Protein AF-A0A0B4UKG6-F1 (afdb_monomer_lite)

Radius of gyration: 19.71 Å; chains: 1; bounding box: 45×27×56 Å

Structure (mmCIF, N/CA/C/O backbone):
data_AF-A0A0B4UKG6-F1
#
_entry.id   AF-A0A0B4UKG6-F1
#
loop_
_atom_site.group_PDB
_atom_site.id
_atom_site.type_symbol
_atom_site.l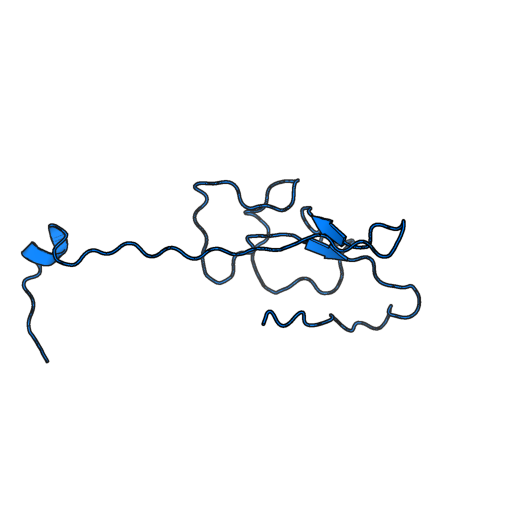abel_atom_id
_atom_site.label_alt_id
_atom_site.label_comp_id
_atom_site.label_asym_id
_atom_site.label_entity_id
_atom_site.label_seq_id
_atom_site.pdbx_PDB_ins_code
_atom_site.Cartn_x
_atom_site.Cartn_y
_atom_site.Cartn_z
_atom_site.occupancy
_atom_site.B_iso_or_equiv
_atom_site.auth_seq_id
_atom_site.auth_comp_id
_atom_site.auth_asym_id
_atom_site.auth_atom_id
_atom_site.pdbx_PDB_model_num
ATOM 1 N N . SER A 1 1 ? 0.376 -6.930 34.782 1.00 83.94 1 SER A N 1
ATOM 2 C CA . SER A 1 1 ? -0.593 -6.983 33.666 1.00 83.94 1 SER A CA 1
ATOM 3 C C . SER A 1 1 ? -1.816 -6.156 34.038 1.00 83.94 1 SER A C 1
ATOM 5 O O . SER A 1 1 ? -1.975 -5.833 35.209 1.00 83.94 1 SER A O 1
ATOM 7 N N . VAL A 1 2 ? -2.652 -5.782 33.067 1.00 92.56 2 VAL A N 1
ATOM 8 C CA . VAL A 1 2 ? -3.943 -5.108 33.296 1.00 92.56 2 VAL A CA 1
ATOM 9 C C . VAL A 1 2 ? -5.031 -5.987 32.686 1.00 92.56 2 VAL A C 1
ATOM 11 O O . VAL A 1 2 ? -4.829 -6.532 31.603 1.00 92.56 2 VAL A O 1
ATOM 14 N N . ILE A 1 3 ? -6.154 -6.154 33.381 1.00 93.88 3 ILE A N 1
ATOM 15 C CA . ILE A 1 3 ? -7.323 -6.881 32.870 1.00 93.88 3 ILE A CA 1
ATOM 16 C C . ILE A 1 3 ? -8.257 -5.861 32.214 1.00 93.88 3 ILE A C 1
ATOM 18 O O . ILE A 1 3 ? -8.556 -4.827 32.809 1.00 93.88 3 ILE A O 1
ATOM 22 N N . MET A 1 4 ? -8.709 -6.144 30.992 1.00 94.94 4 MET A N 1
ATOM 23 C CA . MET A 1 4 ? -9.595 -5.274 30.214 1.00 94.94 4 MET A CA 1
ATOM 24 C C . MET A 1 4 ? -10.934 -5.972 29.948 1.00 94.94 4 MET A C 1
ATOM 26 O O . MET A 1 4 ? -10.991 -7.188 29.782 1.00 94.94 4 MET A O 1
ATOM 30 N N . ASN A 1 5 ? -12.021 -5.200 29.916 1.00 96.50 5 ASN A N 1
ATOM 31 C CA . ASN A 1 5 ? -13.361 -5.706 29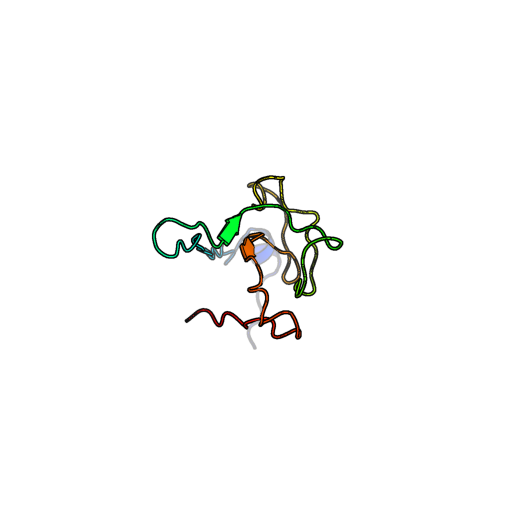.629 1.00 96.50 5 ASN A CA 1
ATOM 32 C C . ASN A 1 5 ? -13.529 -5.994 28.125 1.00 96.50 5 ASN A C 1
ATOM 34 O O . ASN A 1 5 ? -13.487 -5.064 27.320 1.00 96.50 5 ASN A O 1
ATOM 38 N N . GLN A 1 6 ? -13.785 -7.256 27.762 1.00 96.62 6 GLN A N 1
ATOM 39 C CA . GLN A 1 6 ? -13.962 -7.674 26.367 1.00 96.62 6 GLN A CA 1
ATOM 40 C C . GLN A 1 6 ? -15.138 -6.968 25.676 1.00 96.62 6 GLN A C 1
ATOM 42 O O . GLN A 1 6 ? -14.983 -6.464 24.568 1.00 96.62 6 GLN A O 1
ATOM 47 N N . SER A 1 7 ? -16.289 -6.837 26.344 1.00 97.38 7 SER A N 1
ATOM 48 C CA . SER A 1 7 ? -17.457 -6.156 25.769 1.00 97.38 7 SER A CA 1
ATOM 49 C C . SER A 1 7 ? -17.196 -4.678 25.470 1.00 97.38 7 SER A C 1
ATOM 51 O O . SER A 1 7 ? -17.815 -4.127 24.562 1.00 97.38 7 SER A O 1
ATOM 53 N N . SER A 1 8 ? -16.296 -4.020 26.207 1.00 96.25 8 SER A N 1
ATOM 54 C CA . SER A 1 8 ? -15.860 -2.661 25.868 1.00 96.25 8 SER A CA 1
ATOM 55 C C . SER A 1 8 ? -15.025 -2.653 24.583 1.00 96.25 8 SER A C 1
ATOM 57 O O . SER A 1 8 ? -15.258 -1.808 23.720 1.00 96.25 8 SER A O 1
ATOM 59 N N . ILE A 1 9 ? -14.102 -3.608 24.423 1.00 96.06 9 ILE A N 1
ATOM 60 C CA . ILE A 1 9 ? -13.251 -3.747 23.226 1.00 96.06 9 ILE A CA 1
ATOM 61 C C . ILE A 1 9 ? -14.104 -4.018 21.982 1.00 96.06 9 ILE A C 1
ATOM 63 O O . ILE A 1 9 ? -13.944 -3.336 20.970 1.00 96.06 9 ILE A O 1
ATOM 67 N N . ASP A 1 10 ? -15.067 -4.938 22.075 1.00 96.50 10 ASP A N 1
ATOM 68 C CA . ASP A 1 10 ? -15.954 -5.303 20.961 1.00 96.50 10 ASP A CA 1
ATOM 69 C C . ASP A 1 10 ? -16.809 -4.114 20.486 1.00 96.50 10 ASP A C 1
ATOM 71 O O . ASP A 1 10 ? -17.131 -3.990 19.305 1.00 96.50 10 ASP A O 1
ATOM 75 N N . ARG A 1 11 ? -17.129 -3.183 21.397 1.00 97.00 11 ARG A N 1
ATOM 76 C CA . ARG A 1 11 ? -17.837 -1.924 21.099 1.00 97.00 11 ARG A CA 1
ATOM 77 C C . ARG A 1 11 ? -16.913 -0.799 20.621 1.00 97.00 11 ARG A C 1
ATOM 79 O O . ARG A 1 11 ? -17.365 0.328 20.440 1.00 97.00 11 ARG A O 1
ATOM 86 N N . GLY A 1 12 ? -15.633 -1.091 20.395 1.00 96.25 12 GLY A N 1
ATOM 87 C CA . GLY A 1 12 ? -14.661 -0.166 19.818 1.00 96.25 12 GLY A CA 1
ATOM 88 C C . GLY A 1 12 ? -13.842 0.630 20.832 1.00 96.25 12 GLY A C 1
ATOM 89 O O . GLY A 1 12 ? -13.155 1.570 20.429 1.00 96.25 12 GLY A O 1
ATOM 90 N N . PHE A 1 13 ? -13.875 0.277 22.121 1.00 95.62 13 PHE A N 1
ATOM 91 C CA . PHE A 1 13 ? -13.010 0.912 23.116 1.00 95.62 13 PHE A CA 1
ATOM 92 C C . PHE A 1 13 ? -11.539 0.740 22.712 1.00 95.62 13 PHE A C 1
ATOM 94 O O . PHE A 1 13 ? -11.066 -0.378 22.527 1.00 95.62 13 PHE A O 1
ATOM 101 N N . PHE A 1 14 ? -10.840 1.865 22.534 1.00 95.69 14 PHE A N 1
ATOM 102 C CA . PHE A 1 14 ? -9.461 1.940 22.033 1.00 95.69 14 PHE A CA 1
ATOM 103 C C . PHE A 1 14 ? -9.205 1.380 20.620 1.00 95.69 14 PHE A C 1
ATOM 105 O O . PHE A 1 14 ? -8.054 1.122 20.266 1.00 95.69 14 PHE A O 1
ATOM 112 N N . ARG A 1 15 ? -10.224 1.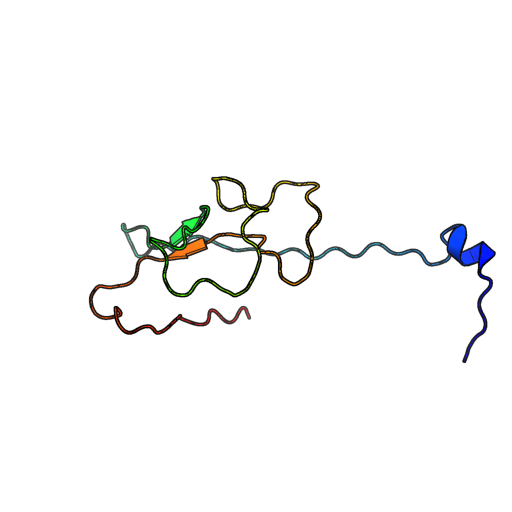252 19.757 1.00 97.38 15 ARG A N 1
ATOM 113 C CA . ARG A 1 15 ? -9.986 0.921 18.343 1.00 97.38 15 ARG A CA 1
ATOM 114 C C . ARG A 1 15 ? -9.328 2.106 17.630 1.00 97.38 15 ARG A C 1
ATOM 116 O O . ARG A 1 15 ? -9.908 3.186 17.559 1.00 97.38 15 ARG A O 1
ATOM 123 N N . SER A 1 16 ? -8.140 1.898 17.072 1.00 96.88 16 SER A N 1
ATOM 124 C CA . SER A 1 16 ? -7.407 2.903 16.299 1.00 96.88 16 SER A CA 1
ATOM 125 C C . SER A 1 16 ? -7.326 2.528 14.819 1.00 96.88 16 SER A C 1
ATOM 127 O O . SER A 1 16 ? -7.511 1.372 14.435 1.00 96.88 16 SER A O 1
ATOM 129 N N . LEU A 1 17 ? -7.067 3.532 13.981 1.00 96.62 17 LEU A N 1
ATOM 130 C CA . LEU A 1 17 ? -6.722 3.356 12.573 1.00 96.62 17 LEU A CA 1
ATOM 131 C C . LEU A 1 17 ? -5.242 3.688 12.391 1.00 96.62 17 LEU A C 1
ATOM 133 O O . LEU A 1 17 ? -4.723 4.606 13.026 1.00 96.62 17 LEU A O 1
ATOM 137 N N . PHE A 1 18 ? -4.575 2.952 11.510 1.00 95.88 18 PHE A N 1
ATOM 138 C CA . PHE A 1 18 ? -3.177 3.169 11.165 1.00 95.88 18 PHE A CA 1
ATOM 139 C C . PHE A 1 18 ? -3.050 3.340 9.654 1.00 95.88 18 PHE A C 1
ATOM 141 O O . PHE A 1 18 ? -3.547 2.511 8.894 1.00 95.88 18 PHE A O 1
ATOM 148 N N . PHE A 1 19 ? -2.360 4.397 9.230 1.00 94.25 19 PHE A N 1
ATOM 149 C CA . PHE A 1 19 ? -2.110 4.696 7.824 1.00 94.25 19 PHE A CA 1
ATOM 150 C C . PHE A 1 19 ? -0.606 4.765 7.574 1.00 94.25 19 PHE A C 1
ATOM 152 O O . PHE A 1 19 ? 0.143 5.335 8.368 1.00 94.25 19 PHE A O 1
ATOM 159 N N . ARG A 1 20 ? -0.162 4.194 6.453 1.00 93.25 20 ARG A N 1
ATOM 160 C CA . ARG A 1 20 ? 1.225 4.261 5.994 1.00 93.25 20 ARG A CA 1
ATOM 161 C C . ARG A 1 20 ? 1.243 4.529 4.498 1.00 93.25 20 ARG A C 1
ATOM 163 O O . ARG A 1 20 ? 0.657 3.770 3.734 1.00 93.25 20 ARG A O 1
ATOM 170 N N . SER A 1 21 ? 1.947 5.581 4.102 1.00 91.06 21 SER A N 1
ATOM 171 C CA . SER A 1 21 ? 2.089 5.970 2.700 1.00 91.06 21 SER A CA 1
ATOM 172 C C . SER A 1 21 ? 3.418 5.477 2.140 1.00 91.06 21 SER A C 1
ATOM 174 O O . SER A 1 21 ? 4.456 5.582 2.794 1.00 91.06 21 SER A O 1
ATOM 176 N N . TYR A 1 22 ? 3.389 4.979 0.908 1.00 92.31 22 TYR A N 1
ATOM 177 C CA . TYR A 1 22 ? 4.571 4.583 0.151 1.00 92.31 22 TYR A CA 1
ATOM 178 C C . TYR A 1 22 ? 4.627 5.426 -1.123 1.00 92.31 22 TYR A C 1
ATOM 180 O O . TYR A 1 22 ? 3.639 5.514 -1.843 1.00 92.31 22 TYR A O 1
ATOM 188 N N . ARG A 1 23 ? 5.772 6.060 -1.389 1.00 92.44 23 ARG A N 1
ATOM 189 C CA . ARG A 1 23 ? 6.007 6.884 -2.587 1.00 92.44 23 ARG A CA 1
ATOM 190 C C . ARG A 1 23 ? 7.158 6.310 -3.394 1.00 92.44 23 ARG A C 1
ATOM 192 O O . ARG A 1 23 ? 8.168 5.942 -2.797 1.00 92.44 23 ARG A O 1
ATOM 199 N N . ASP A 1 24 ? 7.026 6.255 -4.709 1.00 91.25 24 ASP A N 1
ATOM 200 C CA . ASP A 1 24 ? 8.113 5.944 -5.639 1.00 91.25 24 ASP A CA 1
ATOM 201 C C . ASP A 1 24 ? 7.996 6.836 -6.880 1.00 91.25 24 ASP A C 1
ATOM 203 O O . ASP A 1 24 ? 6.945 7.432 -7.108 1.00 91.25 24 ASP A O 1
ATOM 207 N N . GLU A 1 25 ? 9.078 6.963 -7.641 1.00 89.69 25 GLU A N 1
ATOM 208 C CA . GLU A 1 25 ? 9.167 7.838 -8.816 1.00 89.69 25 GLU A CA 1
ATOM 209 C C . GLU A 1 25 ? 10.002 7.180 -9.912 1.00 89.69 25 GLU A C 1
ATOM 211 O O . GLU A 1 25 ? 11.039 6.584 -9.621 1.00 89.69 25 GLU A O 1
ATOM 216 N N . GLU A 1 26 ? 9.596 7.334 -11.170 1.00 87.62 26 GLU A N 1
ATOM 217 C CA . GLU A 1 26 ? 10.389 6.921 -12.329 1.00 87.62 26 GLU A CA 1
ATOM 218 C C . GLU A 1 26 ? 11.570 7.863 -12.551 1.00 87.62 26 GLU A C 1
ATOM 220 O O . GLU A 1 26 ? 11.410 9.055 -12.837 1.00 87.62 26 GLU A O 1
ATOM 225 N N . LYS A 1 27 ? 12.787 7.329 -12.469 1.00 82.88 27 LYS A N 1
ATOM 226 C CA . LYS A 1 27 ? 13.990 8.088 -12.789 1.00 82.88 27 LYS A CA 1
ATOM 227 C C . LYS A 1 27 ? 14.265 8.086 -14.286 1.00 82.88 27 LYS A C 1
ATOM 229 O O . LYS A 1 27 ? 14.354 7.046 -14.940 1.00 82.88 27 LYS A O 1
ATOM 234 N N . LYS A 1 28 ? 14.517 9.285 -14.807 1.00 79.00 28 LYS A N 1
ATOM 235 C CA . LYS A 1 28 ? 14.985 9.522 -16.177 1.00 79.00 28 LYS A CA 1
ATOM 236 C C . LYS A 1 28 ? 16.439 9.980 -16.133 1.00 79.00 28 LYS A C 1
ATOM 238 O O . LYS A 1 28 ? 16.801 10.801 -15.291 1.00 79.00 28 LYS A O 1
ATOM 243 N N . MET A 1 29 ? 17.279 9.443 -17.015 1.00 67.94 29 MET A N 1
ATOM 244 C CA . MET A 1 29 ? 18.674 9.868 -17.145 1.00 67.94 29 MET A CA 1
ATOM 245 C C . MET A 1 29 ? 18.805 10.671 -18.439 1.00 67.94 29 MET A C 1
ATOM 247 O O . M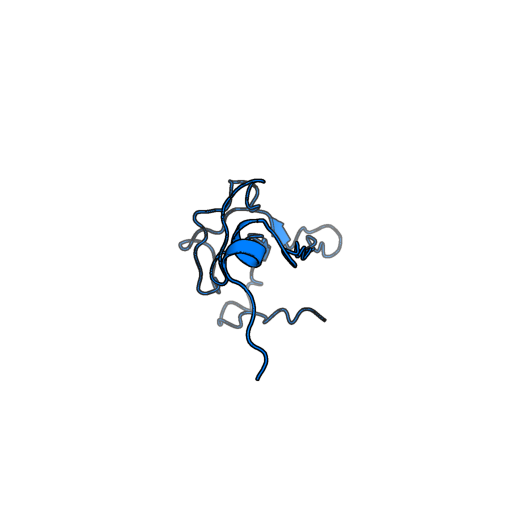ET A 1 29 ? 18.932 10.116 -19.528 1.00 67.94 29 MET A O 1
ATOM 251 N N . GLY A 1 30 ? 18.698 11.996 -18.320 1.00 71.88 30 GLY A N 1
ATOM 252 C CA . GLY A 1 30 ? 18.599 12.881 -19.481 1.00 71.88 30 GLY A CA 1
ATOM 253 C C . GLY A 1 30 ? 17.316 12.609 -20.274 1.00 71.88 30 GLY A C 1
ATOM 254 O O . GLY A 1 30 ? 16.221 12.672 -19.721 1.00 71.88 30 GLY A O 1
ATOM 255 N N . THR A 1 31 ? 17.453 12.296 -21.563 1.00 65.62 31 THR A N 1
ATOM 256 C CA . THR A 1 31 ? 16.327 12.064 -22.489 1.00 65.62 31 THR A CA 1
ATOM 257 C C . THR A 1 31 ? 15.823 10.614 -22.485 1.00 65.62 31 THR A C 1
ATOM 259 O O . THR A 1 31 ? 14.766 10.339 -23.046 1.00 65.62 31 THR A O 1
ATOM 262 N N . LEU A 1 32 ? 16.545 9.679 -21.856 1.00 64.94 32 LEU A N 1
ATOM 263 C CA . LEU A 1 32 ? 16.188 8.259 -21.850 1.00 64.94 32 LEU A CA 1
ATOM 264 C C . LEU A 1 32 ? 15.443 7.890 -20.557 1.00 64.94 32 LEU A C 1
ATOM 266 O O . LEU A 1 32 ? 15.942 8.105 -19.444 1.00 64.94 32 LEU A O 1
ATOM 270 N N . VAL A 1 33 ? 14.238 7.336 -20.706 1.00 62.41 33 VAL A N 1
ATOM 271 C CA . VAL A 1 33 ? 13.461 6.774 -19.592 1.00 62.41 33 VAL A CA 1
ATOM 272 C C . VAL A 1 33 ? 14.131 5.473 -19.159 1.00 62.41 33 VAL A C 1
ATOM 274 O O . VAL A 1 33 ? 14.303 4.566 -19.969 1.00 62.41 33 VAL A O 1
ATOM 277 N N . LYS A 1 34 ? 14.562 5.409 -17.894 1.00 78.25 34 LYS A N 1
ATOM 278 C CA . LYS A 1 34 ? 15.254 4.246 -17.319 1.00 78.25 34 LYS A CA 1
ATOM 279 C C . LYS A 1 34 ? 14.376 3.502 -16.316 1.00 78.25 34 LYS A C 1
ATOM 281 O O . LYS A 1 34 ? 14.799 2.507 -15.765 1.00 78.25 34 LYS A O 1
ATOM 286 N N . GLU A 1 35 ? 13.187 3.965 -15.989 1.00 86.94 35 GLU A N 1
ATOM 287 C CA . GLU A 1 35 ? 12.318 3.242 -15.066 1.00 86.94 35 GLU A CA 1
ATOM 288 C C . GLU A 1 35 ? 10.890 3.427 -15.536 1.00 86.94 35 GLU A C 1
ATOM 290 O O . GLU A 1 35 ? 10.553 4.518 -15.991 1.00 86.94 35 GLU A O 1
ATOM 295 N N . ASP A 1 36 ? 10.104 2.363 -15.445 1.00 89.12 36 ASP A N 1
ATOM 296 C CA . ASP A 1 36 ? 8.720 2.341 -15.906 1.00 89.12 36 ASP A CA 1
ATOM 297 C C . ASP A 1 36 ? 7.851 1.633 -14.865 1.00 89.12 36 ASP A C 1
ATOM 299 O O . ASP A 1 36 ? 8.247 0.587 -14.312 1.00 89.12 36 ASP A O 1
ATOM 303 N N . PHE A 1 37 ? 6.700 2.228 -14.560 1.00 92.31 37 PHE A N 1
ATOM 304 C CA . PHE A 1 37 ? 5.656 1.596 -13.767 1.00 92.31 37 PHE A CA 1
ATOM 305 C C . PHE A 1 37 ? 4.809 0.693 -14.652 1.00 92.31 37 PHE A C 1
ATOM 307 O O . PHE A 1 37 ? 4.319 1.069 -15.711 1.00 92.31 37 PHE A O 1
ATOM 314 N N . GLY A 1 38 ? 4.651 -0.540 -14.200 1.00 90.06 38 GLY A N 1
ATOM 315 C CA . GLY A 1 38 ? 3.908 -1.544 -14.932 1.00 90.06 38 GLY A CA 1
ATOM 316 C C . GLY A 1 38 ? 3.986 -2.880 -14.227 1.00 90.06 38 GLY A C 1
ATOM 317 O O . GLY A 1 38 ? 4.790 -3.086 -13.307 1.00 90.06 38 GLY A O 1
ATOM 318 N N . ARG A 1 39 ? 3.143 -3.815 -14.655 1.00 90.19 39 ARG A N 1
ATOM 319 C CA . ARG A 1 39 ? 3.165 -5.171 -14.114 1.00 90.19 39 ARG A CA 1
ATOM 320 C C . ARG A 1 39 ? 4.398 -5.931 -14.636 1.00 90.19 39 ARG A C 1
ATOM 322 O O . ARG A 1 39 ? 4.470 -6.221 -15.830 1.00 90.19 39 ARG A O 1
ATOM 329 N N . PRO A 1 40 ? 5.371 -6.292 -13.776 1.00 87.88 40 PRO A N 1
ATOM 330 C CA . PRO A 1 40 ? 6.552 -7.026 -14.220 1.00 87.88 40 PRO A CA 1
ATOM 331 C C . PRO A 1 40 ? 6.179 -8.452 -14.635 1.00 87.88 40 PRO A C 1
ATOM 333 O O . PRO A 1 40 ? 5.449 -9.143 -13.918 1.00 87.88 40 PRO A O 1
ATOM 336 N N . ASN A 1 41 ? 6.724 -8.918 -15.761 1.00 86.19 41 ASN A N 1
ATOM 337 C CA . ASN A 1 41 ? 6.577 -10.302 -16.204 1.00 86.19 41 ASN A CA 1
ATOM 338 C C . ASN A 1 41 ? 7.835 -11.105 -15.822 1.00 86.19 41 ASN A C 1
ATOM 340 O O . ASN A 1 41 ? 8.965 -10.677 -16.047 1.00 86.19 41 ASN A O 1
ATOM 344 N N . ARG A 1 42 ? 7.644 -12.304 -15.265 1.00 83.62 42 ARG A N 1
ATOM 345 C CA . ARG A 1 42 ? 8.739 -13.216 -14.891 1.00 83.62 42 ARG A CA 1
ATOM 346 C C . ARG A 1 42 ? 9.607 -13.632 -16.077 1.00 83.62 42 ARG A C 1
ATOM 348 O O . ARG A 1 42 ? 10.764 -13.979 -15.878 1.00 83.62 42 ARG A O 1
ATOM 355 N N . GLU A 1 43 ? 9.058 -13.601 -17.285 1.00 85.50 43 GLU A N 1
ATOM 356 C CA . GLU A 1 43 ? 9.780 -13.964 -18.507 1.00 85.50 43 GLU A CA 1
ATOM 357 C C . GLU A 1 43 ? 10.752 -12.870 -18.966 1.00 85.50 43 GLU A C 1
ATOM 359 O O . GLU A 1 43 ? 11.792 -13.180 -19.540 1.00 85.50 43 GLU A O 1
ATOM 364 N N . ASN A 1 44 ? 10.430 -11.595 -18.714 1.00 83.75 44 ASN A N 1
ATOM 365 C CA . ASN A 1 44 ? 11.192 -10.449 -19.225 1.00 83.75 44 ASN A CA 1
ATOM 366 C C . ASN A 1 44 ? 11.926 -9.648 -18.137 1.00 83.75 44 ASN A C 1
ATOM 368 O O . ASN A 1 44 ? 12.760 -8.804 -18.458 1.00 83.75 44 ASN A O 1
ATOM 372 N N . THR A 1 45 ? 11.626 -9.896 -16.860 1.00 85.44 45 THR A N 1
ATOM 373 C CA . THR A 1 45 ? 12.145 -9.119 -15.733 1.00 85.44 45 THR A CA 1
ATOM 374 C C . THR A 1 45 ? 13.018 -9.996 -14.841 1.00 85.44 45 THR A C 1
ATOM 376 O O . THR A 1 45 ? 12.546 -10.949 -14.222 1.00 85.44 45 THR A O 1
ATOM 379 N N . MET A 1 46 ? 14.298 -9.642 -14.711 1.00 84.12 46 MET A N 1
ATOM 380 C CA . MET A 1 46 ? 15.194 -10.270 -13.735 1.00 84.12 46 MET A CA 1
ATOM 381 C C . MET A 1 46 ? 15.129 -9.566 -12.373 1.00 84.12 46 MET A C 1
ATOM 383 O O . MET A 1 46 ? 14.816 -8.382 -12.280 1.00 84.12 46 MET A O 1
ATOM 387 N N . GLY A 1 47 ? 15.460 -10.289 -11.298 1.00 83.50 47 GLY A N 1
ATOM 388 C CA . GLY A 1 47 ? 15.574 -9.704 -9.954 1.00 83.50 47 GLY A CA 1
ATOM 389 C C . GLY A 1 47 ? 14.240 -9.373 -9.275 1.00 83.50 47 GLY A C 1
ATOM 390 O O . GLY A 1 47 ? 14.215 -8.552 -8.355 1.00 83.50 47 GLY A O 1
ATOM 391 N N . MET A 1 48 ? 13.138 -10.004 -9.701 1.00 86.69 48 MET A N 1
ATOM 392 C CA . MET A 1 48 ? 11.840 -9.868 -9.034 1.00 86.69 48 MET A CA 1
ATOM 393 C C . MET A 1 48 ? 11.947 -10.254 -7.555 1.00 86.69 48 MET A C 1
ATOM 395 O O . MET A 1 48 ? 12.587 -11.243 -7.189 1.00 86.69 48 MET A O 1
ATOM 399 N N . ARG A 1 49 ? 11.318 -9.455 -6.691 1.00 86.31 49 ARG A N 1
ATOM 400 C CA . ARG A 1 49 ? 11.279 -9.731 -5.254 1.00 86.31 49 ARG A CA 1
ATOM 401 C C . ARG A 1 49 ? 10.360 -10.920 -4.990 1.00 86.31 49 ARG A C 1
ATOM 403 O O . ARG A 1 49 ? 9.429 -11.181 -5.747 1.00 86.31 49 ARG A O 1
ATOM 410 N N . HIS A 1 50 ? 10.614 -11.630 -3.895 1.00 84.44 50 HIS A N 1
ATOM 411 C CA . HIS A 1 50 ? 9.673 -12.635 -3.420 1.00 84.44 50 HIS A CA 1
ATOM 412 C C . HIS A 1 50 ? 8.403 -11.934 -2.923 1.00 84.44 50 HIS A C 1
ATOM 414 O O . HIS A 1 50 ? 8.496 -11.028 -2.094 1.00 84.44 50 HIS A O 1
ATOM 420 N N . GLY A 1 51 ? 7.252 -12.318 -3.470 1.00 86.69 51 GLY A N 1
ATOM 421 C CA . GLY A 1 51 ? 5.960 -11.715 -3.161 1.00 86.69 51 GLY A CA 1
ATOM 422 C C . GLY A 1 51 ? 4.915 -11.979 -4.244 1.00 86.69 51 GLY A C 1
ATOM 423 O O . GLY A 1 51 ? 5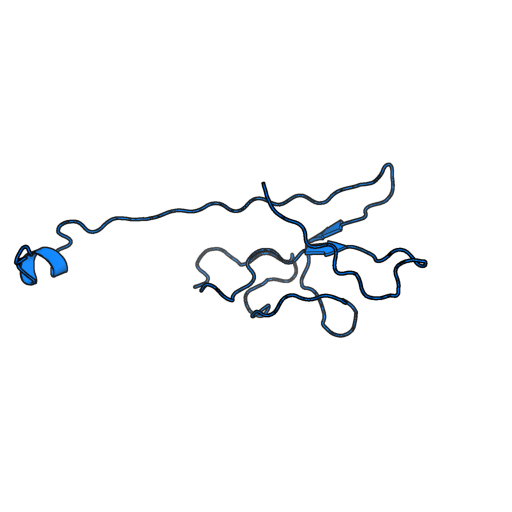.244 -12.471 -5.330 1.00 86.69 51 GLY A O 1
ATOM 424 N N . SER A 1 52 ? 3.654 -11.656 -3.949 1.00 90.75 52 SER A N 1
ATOM 425 C CA . SER A 1 52 ? 2.579 -11.704 -4.949 1.00 90.75 52 SER A CA 1
ATOM 426 C C . SER A 1 52 ? 2.529 -10.399 -5.744 1.00 90.75 52 SER A C 1
ATOM 428 O O . SER A 1 52 ? 2.534 -9.304 -5.180 1.00 90.75 52 SER A O 1
ATOM 430 N N . TYR A 1 53 ? 2.457 -10.549 -7.067 1.00 92.50 53 TYR A N 1
ATOM 431 C CA . TYR A 1 53 ? 2.257 -9.476 -8.046 1.00 92.50 53 TYR A CA 1
ATOM 432 C C . TYR A 1 53 ? 0.844 -9.527 -8.653 1.00 92.50 53 TYR A C 1
ATOM 434 O O . TYR A 1 53 ? 0.559 -8.829 -9.622 1.00 92.50 53 TYR A O 1
ATOM 442 N N . ASP A 1 54 ? -0.040 -10.371 -8.113 1.00 92.12 54 ASP A N 1
ATOM 443 C CA . ASP A 1 54 ? -1.381 -10.615 -8.668 1.00 92.12 54 ASP A CA 1
ATOM 444 C C . ASP A 1 54 ? -2.366 -9.491 -8.344 1.00 92.12 54 ASP A C 1
ATOM 446 O O . ASP A 1 54 ? -3.435 -9.407 -8.937 1.00 92.12 54 ASP A O 1
ATOM 450 N N . LYS A 1 55 ? -1.996 -8.638 -7.387 1.00 93.31 55 LYS A N 1
ATOM 451 C CA . LYS A 1 55 ? -2.786 -7.503 -6.902 1.00 93.31 55 LYS A CA 1
ATOM 452 C C . LYS A 1 55 ? -2.450 -6.192 -7.609 1.00 93.31 55 LYS A C 1
ATOM 454 O O . LYS A 1 55 ? -2.963 -5.159 -7.195 1.00 93.31 55 LYS A O 1
ATOM 459 N N . LEU A 1 56 ? -1.550 -6.232 -8.590 1.00 94.31 56 LEU A N 1
ATOM 460 C CA . LEU A 1 56 ? -1.196 -5.082 -9.410 1.00 94.31 56 LEU A CA 1
ATOM 461 C C . LEU A 1 56 ? -2.062 -5.063 -10.666 1.00 94.31 56 LEU A C 1
ATOM 463 O O . LEU A 1 56 ? -2.209 -6.099 -11.322 1.00 94.31 56 LEU A O 1
ATOM 467 N N . ASP A 1 57 ? -2.551 -3.879 -11.007 1.00 93.81 57 ASP A N 1
ATOM 468 C CA . ASP A 1 57 ? -3.140 -3.600 -12.310 1.00 93.81 57 ASP A CA 1
ATOM 469 C C . ASP A 1 57 ? -2.035 -3.428 -13.371 1.00 93.81 57 ASP A C 1
ATOM 471 O O . ASP A 1 57 ? -0.830 -3.498 -13.090 1.00 93.81 57 ASP A O 1
ATOM 475 N N . ASP A 1 58 ? -2.445 -3.233 -14.624 1.00 91.81 58 ASP A N 1
ATOM 476 C CA . ASP A 1 58 ? -1.531 -3.119 -15.766 1.00 91.81 58 ASP A CA 1
ATOM 477 C C . ASP A 1 58 ? -0.616 -1.883 -15.681 1.00 91.81 58 ASP A C 1
ATOM 479 O O . ASP A 1 58 ? 0.487 -1.896 -16.227 1.00 91.81 58 ASP A O 1
ATOM 483 N N . ASP A 1 59 ? -1.026 -0.855 -14.933 1.00 91.44 59 ASP A N 1
ATOM 484 C CA . ASP A 1 59 ? -0.230 0.342 -14.624 1.00 91.44 59 ASP A CA 1
ATOM 485 C C . ASP A 1 59 ? 0.844 0.104 -13.543 1.00 91.44 59 ASP A C 1
ATOM 487 O O . ASP A 1 59 ? 1.619 1.000 -13.210 1.00 91.44 59 ASP A O 1
ATOM 491 N N . GLY A 1 60 ? 0.907 -1.108 -12.981 1.00 92.75 60 GLY A N 1
ATOM 492 C CA . GLY A 1 60 ? 1.849 -1.464 -11.929 1.00 92.75 60 GLY A CA 1
ATOM 493 C C . GLY A 1 60 ? 1.455 -0.958 -10.543 1.00 92.75 60 GLY A C 1
ATOM 494 O O . GLY A 1 60 ? 2.293 -0.995 -9.643 1.00 92.75 60 GLY A O 1
ATOM 495 N N . LEU A 1 61 ? 0.220 -0.515 -10.310 1.00 94.94 61 LEU A N 1
ATOM 496 C CA . LEU A 1 61 ? -0.252 -0.091 -8.991 1.00 94.94 61 LEU A CA 1
ATOM 497 C C . LEU A 1 61 ? -1.315 -1.046 -8.447 1.00 94.94 61 LEU A C 1
ATOM 499 O O . LEU A 1 61 ? -2.079 -1.657 -9.185 1.00 94.94 61 LEU A O 1
ATOM 503 N N . ALA A 1 62 ? -1.364 -1.193 -7.122 1.00 94.81 62 ALA A N 1
ATOM 504 C CA . ALA A 1 62 ? -2.466 -1.904 -6.483 1.00 94.81 62 ALA A CA 1
ATOM 505 C C . ALA A 1 62 ? -3.702 -0.987 -6.384 1.00 94.81 62 ALA A C 1
ATOM 507 O O . ALA A 1 62 ? -3.597 0.093 -5.785 1.00 94.81 62 ALA A O 1
ATOM 508 N N . PRO A 1 63 ? -4.878 -1.394 -6.898 1.00 94.50 63 PRO A N 1
ATOM 509 C CA . PRO A 1 63 ? -6.043 -0.523 -6.923 1.00 94.50 63 PRO A CA 1
ATOM 510 C C . PRO A 1 63 ? -6.597 -0.264 -5.511 1.00 94.50 63 PRO A C 1
ATOM 512 O O . PRO A 1 63 ? -6.535 -1.147 -4.638 1.00 94.50 63 PRO A O 1
ATOM 515 N N . PRO A 1 64 ? -7.182 0.925 -5.256 1.00 94.06 64 PRO A N 1
ATOM 516 C CA . PRO A 1 64 ? -7.779 1.255 -3.966 1.00 94.06 64 PRO A CA 1
ATOM 517 C C . PRO A 1 64 ? -8.838 0.235 -3.529 1.00 94.06 64 PRO A C 1
ATOM 519 O O . PRO A 1 64 ? -9.685 -0.181 -4.311 1.00 94.06 64 PRO A O 1
ATOM 522 N N . GLY A 1 65 ? -8.812 -0.147 -2.250 1.00 93.50 65 GLY A N 1
ATOM 523 C CA . GLY A 1 65 ? -9.729 -1.147 -1.684 1.00 93.50 65 GLY A CA 1
ATOM 524 C C . GLY A 1 65 ? -9.213 -2.589 -1.742 1.00 93.50 65 GLY A C 1
ATOM 525 O O . GLY A 1 65 ? -9.765 -3.455 -1.064 1.00 93.50 65 GLY A O 1
ATOM 526 N N . THR A 1 66 ? -8.118 -2.852 -2.461 1.00 93.94 66 THR A N 1
ATOM 527 C CA . THR A 1 66 ? -7.490 -4.178 -2.493 1.00 93.94 66 THR A CA 1
ATOM 528 C C . THR A 1 66 ? -6.861 -4.523 -1.148 1.00 93.94 66 THR A C 1
ATOM 530 O O . THR A 1 66 ? -6.039 -3.781 -0.607 1.00 93.94 66 THR A O 1
ATOM 533 N N . ARG A 1 67 ? -7.219 -5.685 -0.590 1.00 94.25 67 ARG A N 1
ATOM 534 C CA . ARG A 1 67 ? -6.620 -6.171 0.658 1.00 94.25 67 ARG A CA 1
ATOM 535 C C . ARG A 1 67 ? -5.188 -6.641 0.410 1.00 94.25 67 ARG A C 1
ATOM 537 O O . ARG A 1 67 ? -4.970 -7.663 -0.243 1.00 94.25 67 ARG A O 1
ATOM 544 N N . VAL A 1 68 ? -4.227 -5.948 1.011 1.00 94.12 68 VAL A N 1
ATOM 545 C CA . VAL A 1 68 ? -2.795 -6.274 0.947 1.00 94.12 68 VAL A CA 1
ATOM 546 C C . VAL A 1 68 ? -2.263 -6.765 2.297 1.00 94.12 68 VAL A C 1
ATOM 548 O O . VAL A 1 68 ? -2.831 -6.492 3.353 1.00 94.12 68 VAL A O 1
ATOM 551 N N . SER A 1 69 ? -1.202 -7.556 2.249 1.00 92.00 69 SER A N 1
ATOM 552 C CA . SER A 1 69 ? -0.474 -8.193 3.347 1.00 92.00 69 SER A CA 1
ATOM 553 C C . SER A 1 69 ? 1.030 -7.983 3.135 1.00 92.00 69 SER A C 1
ATOM 555 O O . SER A 1 69 ? 1.447 -7.459 2.107 1.00 92.00 69 SER A O 1
ATOM 557 N N . GLY A 1 70 ? 1.862 -8.355 4.112 1.00 86.81 70 GLY A N 1
ATOM 558 C CA . GLY A 1 70 ? 3.288 -7.991 4.120 1.00 86.81 70 GLY A CA 1
ATOM 559 C C . GLY A 1 70 ? 4.120 -8.478 2.925 1.00 86.81 70 GLY A C 1
ATOM 560 O O . GLY A 1 70 ? 5.143 -7.871 2.625 1.00 86.81 70 GLY A O 1
ATOM 561 N N . GLU A 1 71 ? 3.688 -9.536 2.242 1.00 87.62 71 GLU A N 1
ATOM 562 C CA . GLU A 1 71 ? 4.384 -10.122 1.086 1.00 87.62 71 GLU A CA 1
ATOM 563 C C . GLU A 1 71 ? 3.830 -9.631 -0.262 1.00 87.62 71 GLU A C 1
ATOM 565 O O . GLU A 1 71 ? 4.336 -10.007 -1.318 1.00 87.62 71 GLU A O 1
ATOM 570 N N . ASP A 1 72 ? 2.787 -8.799 -0.250 1.00 92.62 72 ASP A N 1
ATOM 571 C CA . ASP A 1 72 ? 2.180 -8.292 -1.476 1.00 92.62 72 ASP A CA 1
ATOM 572 C C . ASP A 1 72 ? 2.931 -7.071 -2.002 1.00 92.62 72 ASP A C 1
ATOM 574 O O . ASP A 1 72 ? 3.257 -6.133 -1.266 1.00 92.62 72 ASP A O 1
ATOM 578 N N . VAL A 1 73 ? 3.158 -7.052 -3.312 1.00 93.56 73 VAL A N 1
ATOM 579 C CA . VAL A 1 73 ? 3.720 -5.892 -3.997 1.00 93.56 73 VAL A CA 1
ATOM 580 C C . VAL A 1 73 ? 2.604 -4.884 -4.271 1.00 93.56 73 VAL A C 1
ATOM 582 O O . VAL A 1 73 ? 1.574 -5.235 -4.834 1.00 93.56 73 VAL A O 1
ATOM 585 N N . ILE A 1 74 ? 2.820 -3.625 -3.870 1.00 94.31 74 ILE A N 1
ATOM 586 C CA . ILE A 1 74 ? 1.860 -2.515 -4.056 1.00 94.31 74 ILE A CA 1
ATOM 587 C C . ILE A 1 74 ? 2.262 -1.516 -5.149 1.00 94.31 74 ILE A C 1
ATOM 589 O O . ILE A 1 74 ? 1.431 -0.729 -5.591 1.00 94.31 74 ILE 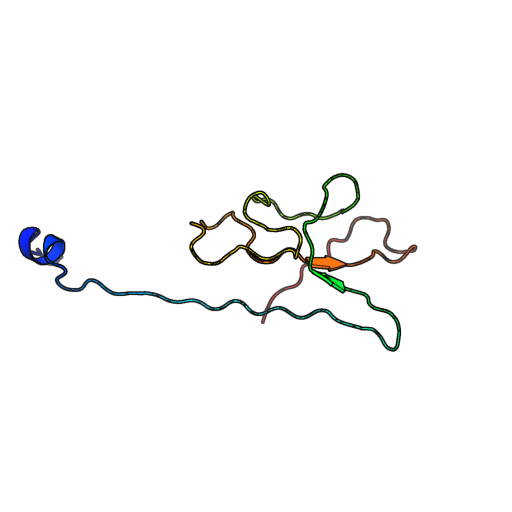A O 1
ATOM 593 N N . ILE A 1 75 ? 3.538 -1.527 -5.549 1.00 94.69 75 ILE A N 1
ATOM 594 C CA . ILE A 1 75 ? 4.099 -0.703 -6.626 1.00 94.69 75 ILE A CA 1
ATOM 595 C C . ILE A 1 75 ? 5.039 -1.605 -7.437 1.00 94.69 75 ILE A C 1
ATOM 597 O O . ILE A 1 75 ? 6.088 -2.029 -6.944 1.00 94.69 75 ILE A O 1
ATOM 601 N N . GLY A 1 76 ? 4.637 -1.926 -8.661 1.00 93.94 76 GLY A N 1
ATOM 602 C CA . GLY A 1 76 ? 5.397 -2.625 -9.686 1.00 93.94 76 GLY A CA 1
ATOM 603 C C . GLY A 1 76 ? 6.218 -1.632 -10.492 1.00 93.94 76 GLY A C 1
ATOM 604 O O . GLY A 1 76 ? 5.682 -0.814 -11.230 1.00 93.94 76 GLY A O 1
ATOM 605 N N . LYS A 1 77 ? 7.535 -1.701 -10.324 1.00 92.44 77 LYS A N 1
ATOM 606 C CA . LYS A 1 77 ? 8.488 -0.827 -10.999 1.00 92.44 77 LYS A CA 1
ATOM 607 C C . LYS A 1 77 ? 9.576 -1.671 -11.632 1.00 92.44 77 LYS A C 1
ATOM 609 O O . LYS A 1 77 ? 10.147 -2.537 -10.964 1.00 92.44 77 LYS A O 1
ATOM 614 N N . THR A 1 78 ? 9.870 -1.400 -12.895 1.00 89.62 78 THR A N 1
ATOM 615 C CA . THR A 1 78 ? 10.926 -2.081 -13.642 1.00 89.62 78 THR A CA 1
ATOM 616 C C . THR A 1 78 ? 12.016 -1.099 -14.052 1.00 89.62 78 THR A C 1
ATOM 618 O O . THR A 1 78 ? 11.777 0.098 -14.212 1.00 89.62 78 THR A O 1
ATOM 621 N N . SER A 1 79 ? 13.240 -1.605 -14.178 1.00 87.00 79 SER A N 1
ATOM 622 C CA . SER A 1 79 ? 14.395 -0.848 -14.659 1.00 87.00 79 SER A CA 1
ATOM 623 C C . SER A 1 79 ? 15.092 -1.678 -15.741 1.00 87.00 79 SER A C 1
ATOM 625 O O . SER A 1 79 ? 15.328 -2.866 -15.512 1.00 87.00 79 SER A O 1
ATOM 627 N N . PRO A 1 80 ? 15.447 -1.099 -16.901 1.00 83.00 80 PRO A N 1
ATOM 628 C CA . PRO A 1 80 ? 16.215 -1.772 -17.918 1.00 83.00 80 PRO A CA 1
ATOM 629 C C . PRO A 1 80 ? 17.626 -2.016 -17.388 1.00 83.00 80 PRO A C 1
ATOM 631 O O . PRO A 1 80 ? 18.246 -1.164 -16.739 1.00 83.00 80 PRO A O 1
ATOM 634 N N . ILE A 1 81 ? 18.123 -3.209 -17.679 1.00 78.00 81 ILE A N 1
ATOM 635 C CA . ILE A 1 81 ? 19.460 -3.655 -17.305 1.00 78.00 81 ILE A CA 1
ATOM 636 C C . ILE A 1 81 ? 20.420 -3.157 -18.388 1.00 78.00 81 ILE A C 1
ATOM 638 O O . ILE A 1 81 ? 20.146 -3.310 -19.579 1.00 78.00 81 ILE A O 1
ATOM 642 N N . ALA A 1 82 ? 21.521 -2.516 -17.987 1.00 71.69 82 ALA A N 1
ATOM 643 C CA . ALA A 1 82 ? 22.561 -2.129 -18.933 1.00 71.69 82 ALA A CA 1
ATOM 644 C C . ALA A 1 82 ? 23.208 -3.395 -19.531 1.00 71.69 82 ALA A C 1
ATOM 646 O O . ALA A 1 82 ? 23.345 -4.389 -18.819 1.00 71.69 82 ALA A O 1
ATOM 647 N N . PRO A 1 83 ? 23.625 -3.386 -20.809 1.00 64.75 83 PRO A N 1
ATOM 648 C CA . PRO A 1 83 ? 24.175 -4.575 -21.468 1.00 64.75 83 PRO A CA 1
ATOM 649 C C . PRO A 1 83 ? 25.391 -5.185 -20.740 1.00 64.75 83 PRO A C 1
ATOM 651 O O . PRO A 1 83 ? 25.537 -6.408 -20.732 1.00 64.75 83 PRO A O 1
ATOM 654 N N . ASP A 1 84 ? 26.191 -4.366 -20.048 1.00 63.19 84 ASP A N 1
ATOM 655 C CA . ASP A 1 84 ? 27.352 -4.816 -19.260 1.00 63.19 84 ASP A CA 1
ATOM 656 C C . ASP A 1 84 ? 26.991 -5.384 -17.867 1.00 63.19 84 ASP A C 1
ATOM 658 O O . ASP A 1 84 ? 27.798 -6.087 -17.263 1.00 63.19 84 ASP A O 1
ATOM 662 N N . ASP A 1 85 ? 25.765 -5.160 -17.377 1.00 61.53 85 ASP A N 1
ATOM 663 C CA . ASP A 1 85 ? 25.277 -5.583 -16.048 1.00 61.53 85 ASP A CA 1
ATOM 664 C C . ASP A 1 85 ? 24.432 -6.873 -16.097 1.00 61.53 85 ASP A C 1
ATOM 666 O O . ASP A 1 85 ? 23.718 -7.217 -15.151 1.00 61.53 85 ASP A O 1
ATOM 670 N N . SER A 1 86 ? 24.519 -7.636 -17.190 1.00 56.09 86 SER A N 1
ATOM 671 C CA . SER A 1 86 ? 23.797 -8.909 -17.376 1.00 56.09 86 SER A CA 1
ATOM 672 C C . SER A 1 86 ? 24.123 -9.984 -16.318 1.00 56.09 86 SER A C 1
ATOM 674 O O . SER A 1 86 ? 23.415 -10.986 -16.214 1.00 56.09 86 SER A O 1
ATOM 676 N N . GLN A 1 87 ? 25.128 -9.755 -15.465 1.00 50.56 87 GLN A N 1
ATOM 677 C CA . GLN A 1 87 ? 25.499 -10.601 -14.328 1.00 50.56 87 GLN A CA 1
ATOM 678 C C . GLN A 1 87 ? 24.806 -10.179 -13.014 1.00 50.56 87 GLN A C 1
ATOM 680 O O . GLN A 1 87 ? 25.444 -9.857 -12.017 1.00 50.56 87 GLN A O 1
ATOM 685 N N . GLY A 1 88 ? 23.472 -10.215 -12.989 1.00 52.72 88 GLY A N 1
ATOM 686 C CA . GLY A 1 88 ? 22.695 -10.583 -11.793 1.00 52.72 88 GLY A CA 1
ATOM 687 C C . GLY A 1 88 ? 22.775 -9.717 -10.523 1.00 52.72 88 GLY A C 1
ATOM 688 O O . GLY A 1 88 ? 22.269 -10.155 -9.487 1.00 52.72 88 GLY A O 1
ATOM 689 N N . GLN A 1 89 ? 23.343 -8.507 -10.536 1.00 47.56 89 GLN A N 1
ATOM 690 C CA . GLN A 1 89 ? 23.268 -7.630 -9.362 1.00 47.56 89 GLN A CA 1
ATOM 691 C C . GLN A 1 89 ? 21.937 -6.881 -9.331 1.00 47.56 89 GLN A C 1
ATOM 693 O O . GLN A 1 89 ? 21.787 -5.780 -9.858 1.00 47.56 89 GLN A O 1
ATOM 698 N N . ALA A 1 90 ? 20.958 -7.475 -8.644 1.00 50.69 90 ALA A N 1
ATOM 699 C CA . ALA A 1 90 ? 19.777 -6.759 -8.192 1.00 50.69 90 ALA A CA 1
ATOM 700 C C . ALA A 1 90 ? 20.237 -5.598 -7.299 1.00 50.69 90 ALA A C 1
ATOM 702 O O . ALA A 1 90 ? 20.571 -5.796 -6.127 1.00 50.69 90 ALA A O 1
ATOM 703 N N . SER A 1 91 ? 20.283 -4.390 -7.864 1.00 51.19 91 SER A N 1
ATOM 704 C CA . SER A 1 91 ? 20.548 -3.163 -7.120 1.00 51.19 91 SER A CA 1
ATOM 705 C C . SER A 1 91 ? 19.506 -3.049 -6.009 1.00 51.19 91 SER A C 1
ATOM 707 O O . SER A 1 91 ? 18.351 -2.684 -6.238 1.00 51.19 91 SER A O 1
ATOM 709 N N . ARG A 1 92 ? 19.892 -3.429 -4.785 1.00 46.50 92 ARG A N 1
ATOM 710 C CA . ARG A 1 92 ? 19.046 -3.314 -3.597 1.00 46.50 92 ARG A CA 1
ATOM 711 C C . ARG A 1 92 ? 18.829 -1.835 -3.330 1.00 46.50 92 ARG A C 1
ATOM 713 O O . ARG A 1 92 ? 19.657 -1.168 -2.717 1.00 46.50 92 ARG A O 1
ATOM 720 N N . TYR A 1 93 ? 17.700 -1.324 -3.802 1.00 51.84 93 TYR A N 1
ATOM 721 C CA . TYR A 1 93 ? 17.265 0.019 -3.472 1.00 51.84 93 TYR A CA 1
ATOM 722 C C . TYR A 1 93 ? 16.857 0.044 -1.992 1.00 51.84 93 TYR A C 1
ATOM 724 O O . TYR A 1 93 ? 15.749 -0.360 -1.629 1.00 51.84 93 TYR A O 1
ATOM 732 N N . ASN A 1 94 ? 17.784 0.457 -1.125 1.00 41.72 94 ASN A N 1
ATOM 733 C CA . ASN A 1 94 ? 17.492 0.771 0.268 1.00 41.72 94 ASN A CA 1
ATOM 734 C C . ASN A 1 94 ? 16.826 2.149 0.312 1.00 41.72 94 ASN A C 1
ATOM 736 O O . ASN A 1 94 ? 17.446 3.162 -0.015 1.00 41.72 94 ASN A O 1
ATOM 740 N N . LYS A 1 95 ? 15.550 2.178 0.699 1.00 43.84 95 LYS A N 1
ATOM 741 C CA . LYS A 1 95 ? 14.814 3.417 0.963 1.00 43.84 95 LYS A CA 1
ATOM 742 C C . LYS A 1 95 ? 15.357 4.012 2.269 1.00 43.84 95 LYS A C 1
ATOM 744 O O . LYS A 1 95 ? 15.319 3.329 3.291 1.00 43.84 95 LYS A O 1
ATOM 749 N N . ARG A 1 96 ? 15.929 5.218 2.198 1.00 34.12 96 ARG A N 1
ATOM 750 C CA . ARG A 1 96 ? 16.191 6.055 3.379 1.00 34.12 96 ARG A CA 1
ATOM 751 C C . ARG A 1 96 ? 14.878 6.567 3.954 1.00 34.12 96 ARG A C 1
ATOM 753 O O . ARG A 1 96 ? 13.950 6.786 3.142 1.00 34.12 96 ARG A O 1
#

Foldseek 3Di:
DDDDDPVCVVVPNPPDDDDDDDDDDFDDDPPRGFKAWAQDDPVPAPPDDQADSPQADGRQARDPPDDDDPRHRGTHMGGDADPVRPPRPPPPPDDD

InterPro domains:
  IPR007120 DNA-directed RNA polymerase, subunit 2, hybrid-binding domain [PF00562] (1-84)
  IPR014724 RNA polymerase Rpb2, OB-fold [G3DSA:2.40.50.150] (1-96)
  IPR015712 DNA-directed RNA polymerase, subunit 2 [PTHR20856] (1-86)

Sequence (96 aa):
SVIMNQSSIDRGFFRSLFFRSYRDEEKKMGTLVKEDFGRPNRENTMGMRHGSYDKLDDDGLAPPGTRVSGEDVIIGKTSPIAPDDSQGQASRYNKR

Organism: NCBI:txid1592167

Secondary structure (DSSP, 8-state):
-----HHHHHTTTT-------------EETTEE--EES---TTT-SSPPSSB-TT--TTSBPPTT----TTB-SB-EE-PPPGGG-S---------

pLDDT: mean 83.69, std 15.55, range [34.12, 97.38]